Protein AF-A0A2E3S424-F1 (afdb_monomer_lite)

Sequence (170 aa):
MTLTKNVYALMLALVIVFSGCLSGNTDGQEEIVPEEDENSPPLIYGHVAYESYWDEDSGELLEPGLVSTSIVWDYDGEVVAFGIDWTMDGIIDQNFTGNYSELEYRYMPTNGDWFNPQSYDDVQEGRNGCYQFVNVIAIDDDGASTINPQTISFKEGENTGSCTTESREG

Secondary structure (DSSP, 8-state):
--HHHHHHHHHHHHHHHHHHT--S---------------PPPEEEEEEEEEEEEETTTTEEEEEEEEEEEEEE-SSS-EEEEEEESS-SSS-SEE--S-TTS-EEEEE---SS---PEEEEETTTTEEEEEEEEEEEEEETTS-EEEEEEEEEEPBPTTT-SB-------

Foldseek 3Di:
DCPVVVVVVVVVVVVVVVVVVVPDDDDDPPPPPPPPQPFDAKDKDFDKEFAWDQDPVVRDTDFTFIKTQMAIGGDRFDWPFWAKAQVPPQDHPDTFDDHRNDRDTTGDHDPDPRDPWDWDQPVVVRDTWTKGKMWTKIAGPVGHIDTDIDMYIGGDPPPDSHDDSHHDPD

pLDDT: mean 75.97, std 17.74, range [34.56, 97.31]

Structure (mmCIF, N/CA/C/O backbone):
data_AF-A0A2E3S424-F1
#
_entry.id   AF-A0A2E3S424-F1
#
loop_
_atom_site.group_PDB
_atom_site.id
_atom_site.type_symbol
_atom_site.label_atom_id
_atom_site.label_alt_id
_atom_site.label_comp_id
_atom_site.label_asym_id
_atom_site.label_entity_id
_atom_site.label_seq_id
_atom_site.pdbx_PDB_ins_code
_atom_site.Cartn_x
_atom_site.Cartn_y
_atom_site.Cartn_z
_atom_site.occupancy
_atom_site.B_iso_or_equiv
_atom_site.auth_seq_id
_atom_site.auth_comp_id
_atom_site.auth_asym_id
_atom_site.auth_atom_id
_atom_site.pdbx_PDB_model_num
ATOM 1 N N . MET A 1 1 ? 72.669 2.986 -53.382 1.00 49.72 1 MET A N 1
ATOM 2 C CA . MET A 1 1 ? 71.189 2.878 -53.344 1.00 49.72 1 MET A CA 1
ATOM 3 C C . MET A 1 1 ? 70.726 2.417 -51.960 1.00 49.72 1 MET A C 1
ATOM 5 O O . MET A 1 1 ? 70.258 1.297 -51.794 1.00 49.72 1 MET A O 1
ATOM 9 N N . THR A 1 2 ? 70.895 3.268 -50.950 1.00 49.81 2 THR A N 1
ATOM 10 C CA . THR A 1 2 ? 70.662 2.913 -49.533 1.00 49.81 2 THR A CA 1
ATOM 11 C C . THR A 1 2 ? 70.050 4.055 -48.719 1.00 49.81 2 THR A C 1
ATOM 13 O O . THR A 1 2 ? 69.682 3.837 -47.573 1.00 49.81 2 THR A O 1
ATOM 16 N N . LEU A 1 3 ? 69.871 5.248 -49.303 1.00 49.91 3 LEU A N 1
ATOM 17 C CA . LEU A 1 3 ? 69.265 6.390 -48.607 1.00 49.91 3 LEU A CA 1
ATOM 18 C C . LEU A 1 3 ? 67.729 6.339 -48.618 1.00 49.91 3 LEU A C 1
ATOM 20 O O . LEU A 1 3 ? 67.092 6.729 -47.651 1.00 49.91 3 LEU A O 1
ATOM 24 N N . THR A 1 4 ? 67.123 5.786 -49.673 1.00 52.47 4 THR A N 1
ATOM 25 C CA . THR A 1 4 ? 65.663 5.638 -49.785 1.00 52.47 4 THR A CA 1
ATOM 26 C C . THR A 1 4 ? 65.114 4.566 -48.848 1.00 52.47 4 THR A C 1
ATOM 28 O O . THR A 1 4 ? 64.022 4.727 -48.322 1.00 52.47 4 THR A O 1
ATOM 31 N N . LYS A 1 5 ? 65.879 3.505 -48.563 1.00 49.16 5 LYS A N 1
ATOM 32 C CA . LYS A 1 5 ? 65.445 2.424 -47.659 1.00 49.16 5 LYS A CA 1
ATOM 33 C C . LYS A 1 5 ? 65.335 2.881 -46.198 1.00 49.16 5 LYS A C 1
ATOM 35 O O . LYS A 1 5 ? 64.470 2.394 -45.478 1.00 49.16 5 LYS A O 1
ATOM 40 N N . ASN A 1 6 ? 66.139 3.865 -45.794 1.00 54.66 6 ASN A N 1
ATOM 41 C CA . ASN A 1 6 ? 66.128 4.388 -44.427 1.00 54.66 6 ASN A CA 1
ATOM 42 C C . ASN A 1 6 ? 65.010 5.410 -44.188 1.00 54.66 6 ASN A C 1
ATOM 44 O O . ASN A 1 6 ? 64.566 5.549 -43.056 1.00 54.66 6 ASN A O 1
ATOM 48 N N . VAL A 1 7 ? 64.507 6.077 -45.234 1.00 57.84 7 VAL A N 1
ATOM 49 C CA . VAL A 1 7 ? 63.336 6.966 -45.118 1.00 57.84 7 VAL A CA 1
ATOM 50 C C . VAL A 1 7 ? 62.055 6.152 -44.944 1.00 57.84 7 VAL A C 1
ATOM 52 O O . VAL A 1 7 ? 61.233 6.492 -44.102 1.00 57.84 7 VAL A O 1
ATOM 55 N N . TYR A 1 8 ? 61.914 5.033 -45.664 1.00 57.12 8 TYR A N 1
ATOM 56 C CA . TYR A 1 8 ? 60.774 4.128 -45.477 1.00 57.12 8 TYR A CA 1
ATOM 57 C C . TYR A 1 8 ? 60.778 3.460 -44.099 1.00 57.12 8 TYR A C 1
ATOM 59 O O . TYR A 1 8 ? 59.726 3.362 -43.480 1.00 57.12 8 TYR A O 1
ATOM 67 N N . ALA A 1 9 ? 61.944 3.063 -43.582 1.00 60.38 9 ALA A N 1
ATOM 68 C CA . ALA A 1 9 ? 62.043 2.508 -42.232 1.00 60.38 9 ALA A CA 1
ATOM 69 C C . ALA A 1 9 ? 61.713 3.549 -41.144 1.00 60.38 9 ALA A C 1
ATOM 71 O O . ALA A 1 9 ? 61.050 3.217 -40.165 1.00 60.38 9 ALA A O 1
ATOM 72 N N . LEU A 1 10 ? 62.122 4.811 -41.333 1.00 58.03 10 LEU A N 1
ATOM 73 C CA . LEU A 1 10 ? 61.823 5.896 -40.395 1.00 58.03 10 LEU A CA 1
ATOM 74 C C . LEU A 1 10 ? 60.336 6.293 -40.426 1.00 58.03 10 LEU A C 1
ATOM 76 O O . LEU A 1 10 ? 59.741 6.494 -39.374 1.00 58.03 10 LEU A O 1
ATOM 80 N N . MET A 1 11 ? 59.725 6.344 -41.615 1.00 62.50 11 MET A N 1
ATOM 81 C CA . MET A 1 11 ? 58.283 6.578 -41.789 1.00 62.50 11 MET A CA 1
ATOM 82 C C . MET A 1 11 ? 57.450 5.433 -41.191 1.00 62.50 11 MET A C 1
ATOM 84 O O . MET A 1 11 ? 56.469 5.690 -40.504 1.00 62.50 11 MET A O 1
ATOM 88 N N . LEU A 1 12 ? 57.865 4.175 -41.387 1.00 60.47 12 LEU A N 1
ATOM 89 C CA . LEU A 1 12 ? 57.187 2.999 -40.830 1.00 60.47 12 LEU A CA 1
ATOM 90 C C . LEU A 1 12 ? 57.271 2.964 -39.295 1.00 60.47 12 LEU A C 1
ATOM 92 O O . LEU A 1 12 ? 56.277 2.687 -38.632 1.00 60.47 12 LEU A O 1
ATOM 96 N N . ALA A 1 13 ? 58.430 3.295 -38.719 1.00 60.03 13 ALA A N 1
ATOM 97 C CA . ALA A 1 13 ? 58.594 3.379 -37.269 1.00 60.03 13 ALA A CA 1
ATOM 98 C C . ALA A 1 13 ? 57.750 4.509 -36.653 1.00 60.03 13 ALA A C 1
ATOM 100 O O . ALA A 1 13 ? 57.188 4.329 -35.576 1.00 60.03 13 ALA A O 1
ATOM 101 N N . LEU A 1 14 ? 57.604 5.644 -37.347 1.00 58.56 14 LEU A N 1
ATOM 102 C CA . LEU A 1 14 ? 56.744 6.741 -36.898 1.00 58.56 14 LEU A CA 1
ATOM 103 C C . LEU A 1 14 ? 55.262 6.337 -36.919 1.00 58.56 14 LEU A C 1
ATOM 105 O O . LEU A 1 14 ? 54.544 6.609 -35.963 1.00 58.56 14 LEU A O 1
ATOM 109 N N . VAL A 1 15 ? 54.824 5.623 -37.963 1.00 60.47 15 VAL A N 1
ATOM 110 C CA . VAL A 1 15 ? 53.457 5.087 -38.058 1.00 60.47 15 VAL A CA 1
ATOM 111 C C . VAL A 1 15 ? 53.174 4.089 -36.934 1.00 60.47 15 VAL A C 1
ATOM 113 O O . VAL A 1 15 ? 52.110 4.170 -36.332 1.00 60.47 15 VAL A O 1
ATOM 116 N N . ILE A 1 16 ? 54.125 3.214 -36.586 1.00 61.88 16 ILE A N 1
ATOM 117 C CA . ILE A 1 16 ? 53.970 2.217 -35.509 1.00 61.88 16 ILE A CA 1
ATOM 118 C C . ILE A 1 16 ? 53.953 2.867 -34.116 1.00 61.88 16 ILE A C 1
ATOM 120 O O . ILE A 1 16 ? 53.183 2.451 -33.258 1.00 61.88 16 ILE A O 1
ATOM 124 N N . VAL A 1 17 ? 54.748 3.914 -33.871 1.00 59.34 17 VAL A N 1
ATOM 125 C CA . VAL A 1 17 ? 54.728 4.634 -32.581 1.00 59.34 17 VAL A CA 1
ATOM 126 C C . VAL A 1 17 ? 53.442 5.450 -32.413 1.00 59.34 17 VAL A C 1
ATOM 128 O O . VAL A 1 17 ? 52.883 5.479 -31.318 1.00 59.34 17 VAL A O 1
ATOM 131 N N . PHE A 1 18 ? 52.913 6.041 -33.491 1.00 54.75 18 PHE A N 1
ATOM 132 C CA . PHE A 1 18 ? 51.597 6.687 -33.448 1.00 54.75 18 PHE A CA 1
ATOM 133 C C . PHE A 1 18 ? 50.437 5.688 -33.331 1.00 54.75 18 PHE A C 1
ATOM 135 O O . PHE A 1 18 ? 49.432 6.027 -32.718 1.00 54.75 18 PHE A O 1
ATOM 142 N N . SER A 1 19 ? 50.574 4.454 -33.828 1.00 56.12 19 SER A N 1
ATOM 143 C CA . SER A 1 19 ? 49.550 3.408 -33.649 1.00 56.12 19 SER A CA 1
ATOM 144 C C . SER A 1 19 ? 49.689 2.616 -32.340 1.00 56.12 19 SER A C 1
ATOM 146 O O . SER A 1 19 ? 48.702 2.088 -31.845 1.00 56.12 19 SER A O 1
ATOM 148 N N . GLY A 1 20 ? 50.864 2.601 -31.703 1.00 50.53 20 GLY A N 1
ATOM 149 C CA . GLY A 1 20 ? 51.091 1.941 -30.410 1.00 50.53 20 GLY A CA 1
ATOM 150 C C . GLY A 1 20 ? 50.604 2.727 -29.185 1.00 50.53 20 GLY A C 1
ATOM 151 O O . GLY A 1 20 ? 50.362 2.129 -28.141 1.00 50.53 20 GLY A O 1
ATOM 152 N N . CYS A 1 21 ? 50.407 4.045 -29.310 1.00 51.47 21 CYS A N 1
ATOM 153 C CA . CYS A 1 21 ? 49.673 4.868 -28.330 1.00 51.47 21 CYS A CA 1
ATOM 154 C C . CYS A 1 21 ? 48.185 5.055 -28.695 1.00 51.47 21 CYS A C 1
ATOM 156 O O . CYS A 1 21 ? 47.472 5.782 -28.012 1.00 51.47 21 CYS A O 1
ATOM 158 N N . LEU A 1 22 ? 47.722 4.382 -29.753 1.00 48.66 22 LEU A N 1
ATOM 159 C CA . LEU A 1 22 ? 46.312 4.186 -30.108 1.00 48.66 22 LEU A CA 1
ATOM 160 C C . LEU A 1 22 ? 45.934 2.705 -29.945 1.00 48.66 22 LEU A C 1
ATOM 162 O O . LEU A 1 22 ? 45.077 2.179 -30.647 1.00 48.66 22 LEU A O 1
ATOM 166 N N . SER A 1 23 ? 46.580 2.014 -29.001 1.00 48.94 23 SER A N 1
ATOM 167 C CA . SER A 1 23 ? 46.192 0.667 -28.582 1.00 48.94 23 SER A CA 1
ATOM 168 C C . SER A 1 23 ? 44.995 0.739 -27.629 1.00 48.94 23 SER A C 1
ATOM 170 O O . SER A 1 23 ? 45.089 0.401 -26.451 1.00 48.94 23 SER A O 1
ATOM 172 N N . GLY A 1 24 ? 43.880 1.207 -28.180 1.00 48.31 24 GLY A N 1
ATOM 173 C CA . GLY A 1 24 ? 42.520 1.064 -27.689 1.00 48.31 24 GLY A CA 1
ATOM 174 C C . GLY A 1 24 ? 41.608 0.958 -28.913 1.00 48.31 24 GLY A C 1
ATOM 175 O O . GLY A 1 24 ? 41.471 1.926 -29.649 1.00 48.31 24 GLY A O 1
ATOM 176 N N . ASN A 1 25 ? 41.032 -0.231 -29.099 1.00 47.16 25 ASN A N 1
ATOM 177 C CA . ASN A 1 25 ? 39.972 -0.625 -30.038 1.00 47.16 25 ASN A CA 1
ATOM 178 C C . ASN A 1 25 ? 40.304 -0.704 -31.543 1.00 47.16 25 ASN A C 1
ATOM 180 O O . ASN A 1 25 ? 40.137 0.226 -32.323 1.00 47.16 25 ASN A O 1
ATOM 184 N N . THR A 1 26 ? 40.715 -1.914 -31.929 1.00 41.59 26 THR A N 1
ATOM 185 C CA . THR A 1 26 ? 40.647 -2.511 -33.271 1.00 41.59 26 THR A CA 1
ATOM 186 C C . THR A 1 26 ? 39.266 -2.403 -33.920 1.00 41.59 26 THR A C 1
ATOM 188 O O . THR A 1 26 ? 38.265 -2.605 -33.238 1.00 41.59 26 THR A O 1
ATOM 191 N N . ASP A 1 27 ? 39.270 -2.224 -35.248 1.00 50.12 27 ASP A N 1
ATOM 192 C CA . ASP A 1 27 ? 38.174 -2.465 -36.196 1.00 50.12 27 ASP A CA 1
ATOM 193 C C . ASP A 1 27 ? 37.418 -3.773 -35.891 1.00 50.12 27 ASP A C 1
ATOM 195 O O . ASP A 1 27 ? 37.754 -4.859 -36.369 1.00 50.12 27 ASP A O 1
ATOM 199 N N . GLY A 1 28 ? 36.377 -3.657 -35.083 1.00 45.03 28 GLY A N 1
ATOM 200 C CA . GLY A 1 28 ? 35.193 -4.487 -35.143 1.00 45.03 28 GLY A CA 1
ATOM 201 C C . GLY A 1 28 ? 34.098 -3.578 -35.667 1.00 45.03 28 GLY A C 1
ATOM 202 O O . GLY A 1 28 ? 34.075 -2.396 -35.339 1.00 45.03 28 GLY A O 1
ATOM 203 N N . GLN A 1 29 ? 33.235 -4.117 -36.518 1.00 45.38 29 GLN A N 1
ATOM 204 C CA . GLN A 1 29 ? 31.864 -3.650 -36.692 1.00 45.38 29 GLN A CA 1
ATOM 205 C C . GLN A 1 29 ? 31.434 -2.908 -35.417 1.00 45.38 29 GLN A C 1
ATOM 207 O O . GLN A 1 29 ? 31.532 -3.512 -34.348 1.00 45.38 29 GLN A O 1
ATOM 212 N N . GLU A 1 30 ? 31.064 -1.622 -35.492 1.00 48.09 30 GLU A N 1
ATOM 213 C CA . GLU A 1 30 ? 30.289 -1.025 -34.404 1.00 48.09 30 GLU A CA 1
ATOM 214 C C . GLU A 1 30 ? 29.028 -1.885 -34.341 1.00 48.09 30 GLU A C 1
ATOM 216 O O . GLU A 1 30 ? 28.065 -1.707 -35.087 1.00 48.09 30 GLU A O 1
ATOM 221 N N . GLU A 1 31 ? 29.106 -2.940 -33.533 1.00 51.53 31 GLU A N 1
ATOM 222 C CA . GLU A 1 31 ? 27.985 -3.457 -32.806 1.00 51.53 31 GLU A CA 1
ATOM 223 C C . GLU A 1 31 ? 27.440 -2.194 -32.168 1.00 51.53 31 GLU A C 1
ATOM 225 O O . GLU A 1 31 ? 28.074 -1.589 -31.301 1.00 51.53 31 GLU A O 1
ATOM 230 N N . ILE A 1 32 ? 26.351 -1.696 -32.753 1.00 50.94 32 ILE A N 1
ATOM 231 C CA . ILE A 1 32 ? 25.444 -0.815 -32.051 1.00 50.94 32 ILE A CA 1
ATOM 232 C C . ILE A 1 32 ? 25.128 -1.646 -30.820 1.00 50.94 32 ILE A C 1
ATOM 234 O O . ILE A 1 32 ? 24.315 -2.563 -30.902 1.00 50.94 32 ILE A O 1
ATOM 238 N N . VAL A 1 33 ? 25.888 -1.439 -29.742 1.00 58.59 33 VAL A N 1
ATOM 239 C CA . VAL A 1 33 ? 25.468 -1.840 -28.415 1.00 58.59 33 VAL A CA 1
ATOM 240 C C . VAL A 1 33 ? 24.136 -1.117 -28.330 1.00 58.59 33 VAL A C 1
ATOM 242 O O . VAL A 1 33 ? 24.152 0.118 -28.418 1.00 58.59 33 VAL A O 1
ATOM 245 N N . PRO A 1 34 ? 22.996 -1.833 -28.367 1.00 57.28 34 PRO A N 1
ATOM 246 C CA . PRO A 1 34 ? 21.744 -1.152 -28.119 1.00 57.28 34 PRO A CA 1
ATOM 247 C C . PRO A 1 34 ? 21.979 -0.399 -26.814 1.00 57.28 34 PRO A C 1
ATOM 249 O O . PRO A 1 34 ? 22.578 -0.973 -25.901 1.00 57.28 34 PRO A O 1
ATOM 252 N N . GLU A 1 35 ? 21.651 0.896 -26.765 1.00 61.06 35 GLU A N 1
ATOM 253 C CA . GLU A 1 35 ? 21.475 1.519 -25.457 1.00 61.06 35 GLU A CA 1
ATOM 254 C C . GLU A 1 35 ? 20.567 0.539 -24.715 1.00 61.06 35 GLU A C 1
ATOM 256 O O . GLU A 1 35 ? 19.482 0.231 -25.210 1.00 61.06 35 GLU A O 1
ATOM 261 N N . GLU A 1 36 ? 21.094 -0.123 -23.680 1.00 62.47 36 GLU A N 1
ATOM 262 C CA . GLU A 1 36 ? 20.230 -0.908 -22.815 1.00 62.47 36 GLU A CA 1
ATOM 263 C C . GLU A 1 36 ? 19.239 0.127 -22.306 1.00 62.47 36 GLU A C 1
ATOM 265 O O . GLU A 1 36 ? 19.667 1.112 -21.696 1.00 62.47 36 GLU A O 1
ATOM 270 N N . ASP A 1 37 ? 17.970 -0.016 -22.692 1.00 71.06 37 ASP A N 1
ATOM 271 C CA . ASP A 1 37 ? 16.911 0.842 -22.183 1.00 71.06 37 ASP A CA 1
ATOM 272 C C . ASP A 1 37 ? 17.041 0.779 -20.650 1.00 71.06 37 ASP A C 1
ATOM 274 O O . ASP A 1 37 ? 17.026 -0.300 -20.051 1.00 71.06 37 ASP A O 1
ATOM 278 N N . GLU A 1 38 ? 17.383 1.915 -20.035 1.00 85.12 38 GLU A N 1
ATOM 279 C CA . GLU A 1 38 ? 17.734 1.969 -18.616 1.00 85.12 38 GLU A CA 1
ATOM 280 C C . GLU A 1 38 ? 16.462 1.746 -17.801 1.00 85.12 38 GLU A C 1
ATOM 282 O O . GLU A 1 38 ? 15.721 2.704 -17.594 1.00 85.12 38 GLU A O 1
ATOM 287 N N . ASN A 1 39 ? 16.243 0.504 -17.344 1.00 90.31 39 ASN A N 1
ATOM 288 C CA . ASN A 1 39 ? 15.058 0.153 -16.562 1.00 90.31 39 ASN A CA 1
ATOM 289 C C . ASN A 1 39 ? 14.943 1.041 -15.310 1.00 90.31 39 ASN A C 1
ATO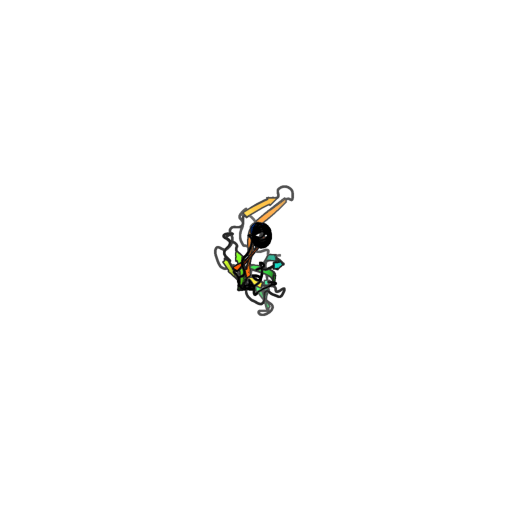M 291 O O . ASN A 1 39 ? 15.783 0.982 -14.397 1.00 90.31 39 ASN A O 1
ATOM 295 N N . SER A 1 40 ? 13.900 1.860 -15.276 1.00 93.44 40 SER A N 1
ATOM 296 C CA . SER A 1 40 ? 13.577 2.768 -14.191 1.00 93.44 40 SER A CA 1
ATOM 297 C C . SER A 1 40 ? 12.469 2.174 -13.320 1.00 93.44 40 SER A C 1
ATOM 299 O O . SER A 1 40 ? 11.403 1.840 -13.809 1.00 93.44 40 SER A O 1
ATOM 301 N N . PRO A 1 41 ? 12.649 2.101 -11.988 1.00 95.62 41 PRO A N 1
ATOM 302 C CA . PRO A 1 41 ? 11.635 1.501 -11.132 1.00 95.62 41 PRO A CA 1
ATOM 303 C C . PRO A 1 41 ? 10.340 2.339 -11.115 1.00 95.62 41 PRO A C 1
ATOM 305 O O . PRO A 1 41 ? 10.409 3.577 -11.172 1.00 95.62 41 PRO A O 1
ATOM 308 N N . PRO A 1 42 ? 9.162 1.725 -10.884 1.00 96.50 42 PRO A N 1
ATOM 309 C CA . PRO A 1 42 ? 7.891 2.434 -10.947 1.00 96.50 42 PRO A CA 1
ATOM 310 C C . PRO A 1 42 ? 7.779 3.504 -9.864 1.00 96.50 42 PRO A C 1
ATOM 312 O O . PRO A 1 42 ? 8.219 3.325 -8.731 1.00 96.50 42 PRO A O 1
ATOM 315 N N . LEU A 1 43 ? 7.102 4.609 -10.139 1.00 95.75 43 LEU A N 1
ATOM 316 C CA . LEU A 1 43 ? 6.813 5.645 -9.154 1.00 95.75 43 LEU A CA 1
ATOM 317 C C . LEU A 1 43 ? 5.473 5.378 -8.470 1.00 95.75 43 LEU A C 1
ATOM 319 O O . LEU A 1 43 ? 4.442 5.280 -9.127 1.00 95.75 43 LEU A O 1
ATOM 323 N N . ILE A 1 44 ? 5.475 5.333 -7.135 1.00 95.69 44 ILE A N 1
ATOM 324 C CA . ILE A 1 44 ? 4.262 5.201 -6.316 1.00 95.69 44 ILE A CA 1
ATOM 325 C C . ILE A 1 44 ? 3.924 6.558 -5.698 1.00 95.69 44 ILE A C 1
ATOM 327 O O . ILE A 1 44 ? 4.748 7.158 -5.006 1.00 95.69 44 ILE A O 1
ATOM 331 N N . TYR A 1 45 ? 2.686 7.014 -5.870 1.00 94.00 45 TYR A N 1
ATOM 332 C CA . TYR A 1 45 ? 2.149 8.184 -5.179 1.00 94.00 45 TYR A CA 1
ATOM 333 C C . TYR A 1 45 ? 0.840 7.848 -4.466 1.00 94.00 45 TYR A C 1
ATOM 335 O O . TYR A 1 45 ? 0.000 7.128 -4.994 1.00 94.00 45 TYR A O 1
ATOM 343 N N . GLY A 1 46 ? 0.646 8.398 -3.267 1.00 91.50 46 GLY A N 1
ATOM 344 C CA . GLY A 1 46 ? -0.563 8.207 -2.466 1.00 91.50 46 GLY A CA 1
ATOM 345 C C . GLY A 1 46 ? -0.314 7.434 -1.175 1.00 91.50 46 GLY A C 1
ATOM 346 O O . GLY A 1 46 ? 0.821 7.335 -0.709 1.00 91.50 46 GLY A O 1
ATOM 347 N N . HIS A 1 47 ? -1.388 6.924 -0.574 1.00 91.06 47 HIS A N 1
ATOM 348 C CA . HIS A 1 47 ? -1.338 6.320 0.757 1.00 91.06 47 HIS A CA 1
ATOM 349 C C . HIS A 1 47 ? -2.343 5.182 0.942 1.00 91.06 47 HIS A C 1
ATOM 351 O O . HIS A 1 47 ? -3.295 5.053 0.171 1.00 91.06 47 HIS A O 1
ATOM 357 N N . VAL A 1 48 ? -2.107 4.379 1.976 1.00 90.31 48 VAL A N 1
ATOM 358 C CA . VAL A 1 48 ? -2.992 3.330 2.473 1.00 90.31 48 VAL A CA 1
ATOM 359 C C . VAL A 1 48 ? -3.390 3.657 3.909 1.00 90.31 48 VAL A C 1
ATOM 361 O O . VAL A 1 48 ? -2.551 4.033 4.728 1.00 90.31 48 VAL A O 1
ATOM 364 N N . ALA A 1 49 ? -4.672 3.497 4.213 1.00 88.31 49 ALA A N 1
ATOM 365 C CA . ALA A 1 49 ? -5.248 3.672 5.539 1.00 88.31 49 ALA A CA 1
ATOM 366 C C . ALA A 1 49 ? -6.075 2.442 5.935 1.00 88.31 49 ALA A C 1
ATOM 368 O O . ALA A 1 49 ? -6.411 1.611 5.094 1.00 88.31 49 ALA A O 1
ATOM 369 N N . TYR A 1 50 ? -6.396 2.324 7.224 1.00 84.81 50 TYR A N 1
ATOM 370 C CA . TYR A 1 50 ? -7.341 1.332 7.733 1.00 84.81 50 TYR A CA 1
ATOM 371 C C . TYR A 1 50 ? -8.600 2.048 8.215 1.00 84.81 50 TYR A C 1
ATOM 373 O O . TYR A 1 50 ? -8.581 2.729 9.243 1.00 84.81 50 TYR A O 1
ATOM 381 N N . GLU A 1 51 ? -9.678 1.940 7.445 1.00 84.19 51 GLU A N 1
ATOM 382 C CA . GLU A 1 51 ? -10.904 2.707 7.667 1.00 84.19 51 GLU A CA 1
ATOM 383 C C . GLU A 1 51 ? -12.143 2.011 7.092 1.00 84.19 51 GLU A C 1
ATOM 385 O O . GLU A 1 51 ? -12.042 1.050 6.326 1.00 84.19 51 GLU A O 1
ATOM 390 N N . SER A 1 52 ? -13.326 2.480 7.501 1.00 84.44 52 SER A N 1
ATOM 391 C CA . SER A 1 52 ? -14.596 2.074 6.892 1.00 84.44 52 SER A CA 1
ATOM 392 C C . SER A 1 52 ? -14.673 2.593 5.462 1.00 84.44 52 SER A C 1
ATOM 394 O O . SER A 1 52 ? -14.292 3.730 5.189 1.00 84.44 52 SER A O 1
ATOM 396 N N . TYR A 1 53 ? -15.227 1.785 4.565 1.00 85.19 53 TYR A N 1
ATOM 397 C CA . TYR A 1 53 ? -15.345 2.122 3.151 1.00 85.19 53 TYR A CA 1
ATOM 398 C C . TYR A 1 53 ? -16.809 2.119 2.727 1.00 85.19 53 TYR A C 1
ATOM 400 O O . TYR A 1 53 ? -17.540 1.175 3.015 1.00 85.19 53 TYR A O 1
ATOM 408 N N . TRP A 1 54 ? -17.246 3.185 2.059 1.00 88.50 54 TRP A N 1
ATOM 409 C CA . TRP A 1 54 ? -18.574 3.238 1.459 1.00 88.50 54 TRP A CA 1
ATOM 410 C C . TRP A 1 54 ? -18.515 2.625 0.063 1.00 88.50 54 TRP A C 1
ATOM 412 O O . TRP A 1 54 ? -17.908 3.207 -0.835 1.00 88.50 54 TRP A O 1
ATOM 422 N N . ASP A 1 55 ? -19.137 1.463 -0.109 1.00 87.00 55 ASP A N 1
ATOM 423 C CA . ASP A 1 55 ? -19.215 0.800 -1.405 1.00 87.00 55 ASP A CA 1
ATOM 424 C C . ASP A 1 55 ? -20.381 1.382 -2.214 1.00 87.00 55 ASP A C 1
ATOM 426 O O . ASP A 1 55 ? -21.554 1.215 -1.871 1.00 87.00 55 ASP A O 1
ATOM 430 N N . GLU A 1 56 ? -20.055 2.101 -3.290 1.00 86.38 56 GLU A N 1
ATOM 431 C CA . GLU A 1 56 ? -21.049 2.740 -4.154 1.00 86.38 56 GLU A CA 1
ATOM 432 C C . GLU A 1 56 ? -21.896 1.727 -4.939 1.00 86.38 56 GLU A C 1
ATOM 434 O O . GLU A 1 56 ? -23.053 2.027 -5.246 1.00 86.38 56 GLU A O 1
ATOM 439 N N . ASP A 1 57 ? -21.362 0.534 -5.225 1.00 86.88 57 ASP A N 1
ATOM 440 C CA . ASP A 1 57 ? -22.057 -0.488 -6.012 1.00 86.88 57 ASP A CA 1
ATOM 441 C C . ASP A 1 57 ? -23.133 -1.202 -5.184 1.00 86.88 57 ASP A C 1
ATOM 443 O O . ASP A 1 57 ? -24.246 -1.441 -5.669 1.00 86.88 57 ASP A O 1
ATOM 447 N N . SER A 1 58 ? -22.825 -1.537 -3.926 1.00 88.62 58 SER A N 1
ATOM 448 C CA . SER A 1 58 ? -23.786 -2.158 -3.002 1.00 88.62 58 SER A CA 1
ATOM 449 C C . SER A 1 58 ? -24.635 -1.144 -2.228 1.00 88.62 58 SER A C 1
ATOM 451 O O . SER A 1 58 ? -25.756 -1.465 -1.826 1.00 88.62 58 SER A O 1
ATOM 453 N N . GLY A 1 59 ? -24.149 0.089 -2.052 1.00 91.00 59 GLY A N 1
ATOM 454 C CA . GLY A 1 59 ? -24.789 1.112 -1.226 1.00 91.00 59 GLY A CA 1
ATOM 455 C C . GLY A 1 59 ? -24.684 0.834 0.276 1.00 91.00 59 GLY A C 1
ATOM 456 O O . GLY A 1 59 ? -25.540 1.288 1.041 1.00 91.00 59 GLY A O 1
ATOM 457 N N . GLU A 1 60 ? -23.675 0.069 0.695 1.00 92.12 60 GLU A N 1
ATOM 458 C CA . GLU A 1 60 ? -23.441 -0.321 2.084 1.00 92.12 60 GLU A CA 1
ATOM 459 C C . GLU A 1 60 ? -22.111 0.244 2.607 1.00 92.12 60 GLU A C 1
ATOM 461 O O . GLU A 1 60 ? -21.139 0.425 1.871 1.00 92.12 60 GLU A O 1
ATOM 466 N N . LEU A 1 61 ? -22.066 0.522 3.915 1.00 87.75 61 LEU A N 1
ATOM 467 C CA . LEU A 1 61 ? -20.808 0.803 4.600 1.00 87.75 61 LEU A CA 1
ATOM 468 C C . LEU A 1 61 ? -20.154 -0.534 4.946 1.00 87.75 61 LEU A C 1
ATOM 470 O O . LEU A 1 61 ? -20.697 -1.297 5.746 1.00 87.75 61 LEU A O 1
ATOM 474 N N . LEU A 1 62 ? -19.000 -0.806 4.349 1.00 85.75 62 LEU A N 1
ATOM 475 C CA . LEU A 1 62 ? -18.226 -2.004 4.627 1.00 85.75 62 LEU A CA 1
ATOM 476 C C . LEU A 1 62 ? -17.466 -1.873 5.947 1.00 85.75 62 LEU A C 1
ATOM 478 O O . LEU A 1 62 ? -17.028 -0.784 6.344 1.00 85.75 62 LEU A O 1
ATOM 482 N N . GLU A 1 63 ? -17.283 -3.023 6.597 1.00 82.00 63 GLU A N 1
ATOM 483 C CA . GLU A 1 63 ? -16.439 -3.142 7.780 1.00 82.00 63 GLU A CA 1
ATOM 484 C C . GLU A 1 63 ? -15.012 -2.669 7.485 1.00 82.00 63 GLU A C 1
ATOM 486 O O . GLU A 1 63 ? -14.537 -2.799 6.347 1.00 82.00 63 GLU A O 1
ATOM 491 N N . PRO A 1 64 ? -14.298 -2.129 8.482 1.00 79.62 64 PRO A N 1
ATOM 492 C CA . PRO A 1 64 ? -13.017 -1.503 8.195 1.00 79.62 64 PRO A CA 1
ATOM 493 C C . PRO A 1 64 ? -11.975 -2.467 7.675 1.00 79.62 64 PRO A C 1
ATOM 495 O O . PRO A 1 64 ? -11.798 -3.578 8.168 1.00 79.62 64 PRO A O 1
ATOM 498 N N . GLY A 1 65 ? -11.316 -2.002 6.627 1.00 83.06 65 GLY A N 1
ATOM 499 C CA . GLY A 1 65 ? -10.319 -2.735 5.879 1.00 83.06 65 GLY A CA 1
ATOM 500 C C . GLY A 1 65 ? -9.254 -1.775 5.382 1.00 83.06 65 GLY A C 1
ATOM 501 O O . GLY A 1 65 ? -9.261 -0.584 5.706 1.00 83.06 65 GLY A O 1
ATOM 502 N N . LEU A 1 66 ? -8.320 -2.296 4.596 1.00 85.81 66 LEU A N 1
ATOM 503 C CA . LEU A 1 66 ? -7.316 -1.447 3.974 1.00 85.81 66 LEU A CA 1
ATOM 504 C C . LEU A 1 66 ? -7.945 -0.687 2.815 1.00 85.81 66 LEU A C 1
ATOM 506 O O . LEU A 1 66 ? -8.509 -1.283 1.902 1.00 85.81 66 LEU A O 1
ATOM 510 N N . VAL A 1 67 ? -7.805 0.630 2.841 1.00 88.88 67 VAL A N 1
ATOM 511 C CA . VAL A 1 67 ? -8.213 1.516 1.759 1.00 88.88 67 VAL A CA 1
ATOM 512 C C . VAL A 1 67 ? -6.957 2.146 1.186 1.00 88.88 67 VAL A C 1
ATOM 514 O O . VAL A 1 67 ? -6.237 2.866 1.874 1.00 88.88 67 VAL A O 1
ATOM 517 N N . SER A 1 68 ? -6.669 1.850 -0.077 1.00 90.38 68 SER A N 1
ATOM 518 C CA . SER A 1 68 ? -5.598 2.500 -0.828 1.00 90.38 68 SER A CA 1
ATOM 519 C C . SER A 1 68 ? -6.174 3.621 -1.682 1.00 90.38 68 SER A C 1
ATOM 521 O O . SER A 1 68 ? -7.096 3.401 -2.463 1.00 90.38 68 SER A O 1
ATOM 523 N N . THR A 1 69 ? -5.576 4.806 -1.583 1.00 90.12 69 THR A N 1
ATOM 524 C CA . THR A 1 69 ? -5.688 5.869 -2.587 1.00 90.12 69 THR A CA 1
ATOM 525 C C . THR A 1 69 ? -4.302 6.096 -3.162 1.00 90.12 69 THR A C 1
ATOM 527 O O . THR A 1 69 ? -3.567 6.999 -2.745 1.00 90.12 69 THR A O 1
ATOM 530 N N . SER A 1 70 ? -3.892 5.200 -4.049 1.00 91.50 70 SER A N 1
ATOM 531 C CA . SER A 1 70 ? -2.564 5.231 -4.652 1.00 91.50 70 SER A CA 1
ATOM 532 C C . SER A 1 70 ? -2.645 5.189 -6.170 1.00 91.50 70 SER A C 1
ATOM 534 O O . SER A 1 70 ? -3.575 4.629 -6.740 1.00 91.50 70 SER A O 1
ATOM 536 N N . ILE A 1 71 ? -1.658 5.788 -6.814 1.00 93.12 71 ILE A N 1
ATOM 537 C CA . ILE A 1 71 ? -1.392 5.702 -8.243 1.00 93.12 71 ILE A CA 1
ATOM 538 C C . ILE A 1 71 ? 0.036 5.192 -8.401 1.00 93.12 71 ILE A C 1
ATOM 540 O O . ILE A 1 71 ? 0.923 5.555 -7.620 1.00 93.12 71 ILE A O 1
ATOM 544 N N . VAL A 1 72 ? 0.243 4.343 -9.394 1.00 94.75 72 VAL A N 1
ATOM 545 C CA . VAL A 1 72 ? 1.561 3.855 -9.781 1.00 94.75 72 VAL A CA 1
ATOM 546 C C . VAL A 1 72 ? 1.771 4.129 -11.258 1.00 94.75 72 VAL A C 1
ATOM 548 O O . VAL A 1 72 ? 0.851 3.996 -12.069 1.00 94.75 72 VAL A O 1
ATOM 551 N N . TRP A 1 73 ? 2.978 4.554 -11.597 1.00 94.56 73 TRP A N 1
ATOM 552 C CA . TRP A 1 73 ? 3.352 4.825 -12.970 1.00 94.56 73 TRP A CA 1
ATOM 553 C C . TRP A 1 73 ? 4.762 4.327 -13.237 1.00 94.56 73 TRP A C 1
ATOM 555 O O . TRP A 1 73 ? 5.680 4.656 -12.493 1.00 94.56 73 TRP A O 1
ATOM 565 N N . ASP A 1 74 ? 4.903 3.559 -14.304 1.00 93.94 74 ASP A N 1
ATOM 566 C CA . ASP A 1 74 ? 6.178 3.161 -14.871 1.00 93.94 74 ASP A CA 1
ATOM 567 C C . ASP A 1 74 ? 6.457 3.978 -16.149 1.00 93.94 74 ASP A C 1
ATOM 569 O O . ASP A 1 74 ? 5.545 4.223 -16.946 1.00 93.94 74 ASP A O 1
ATOM 573 N N . TYR A 1 75 ? 7.670 4.516 -16.277 1.00 91.94 75 TYR A N 1
ATOM 574 C CA . TYR A 1 75 ? 8.004 5.499 -17.316 1.00 91.94 75 TYR A CA 1
ATOM 575 C C . TYR A 1 75 ? 8.415 4.841 -18.635 1.00 91.94 75 TYR A C 1
ATOM 577 O O . TYR A 1 75 ? 8.165 5.397 -19.708 1.00 91.94 75 TYR A O 1
ATOM 585 N N . ASP A 1 76 ? 9.041 3.681 -18.535 1.00 92.25 76 ASP A N 1
ATOM 586 C CA . ASP A 1 76 ? 9.702 2.942 -19.601 1.00 92.25 76 ASP A CA 1
ATOM 587 C C . ASP A 1 76 ? 9.086 1.562 -19.849 1.00 92.25 76 ASP A C 1
ATOM 589 O O . ASP A 1 76 ? 9.376 0.969 -20.887 1.00 92.25 76 ASP A O 1
ATOM 593 N N . GLY A 1 77 ? 8.149 1.122 -19.006 1.00 91.81 77 GLY A N 1
ATOM 594 C CA . GLY A 1 77 ? 7.468 -0.160 -19.165 1.00 91.81 77 GLY A CA 1
ATOM 595 C C . G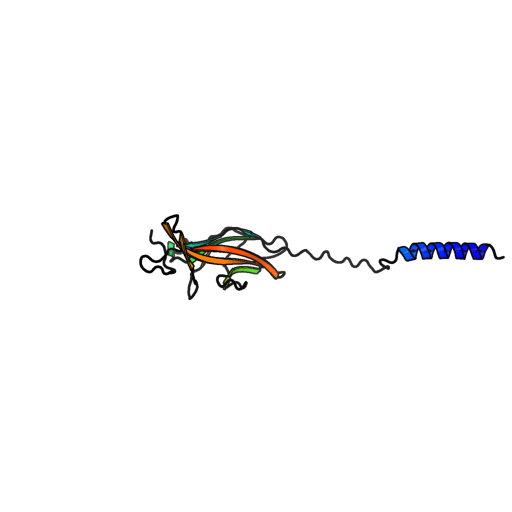LY A 1 77 ? 6.030 -0.204 -18.644 1.00 91.81 77 GLY A C 1
ATOM 596 O O . GLY A 1 77 ? 5.263 0.771 -18.701 1.00 91.81 77 GLY A O 1
ATOM 597 N N . GLU A 1 78 ? 5.641 -1.395 -18.191 1.00 93.38 78 GLU A N 1
ATOM 598 C CA . GLU A 1 78 ? 4.345 -1.686 -17.589 1.00 93.38 78 GLU A CA 1
ATOM 599 C C . GLU A 1 78 ? 4.495 -2.195 -16.149 1.00 93.38 78 GLU A C 1
ATOM 601 O O . GLU A 1 78 ? 5.257 -3.106 -15.842 1.00 93.38 78 GLU A O 1
ATOM 606 N N . VAL A 1 79 ? 3.640 -1.705 -15.249 1.00 94.81 79 VAL A N 1
ATOM 607 C CA . VAL A 1 79 ? 3.561 -2.239 -13.882 1.00 94.81 79 VAL A CA 1
ATOM 608 C C . VAL A 1 79 ? 2.860 -3.599 -13.892 1.00 94.81 79 VAL A C 1
ATOM 610 O O . VAL A 1 79 ? 1.653 -3.682 -14.133 1.00 94.81 79 VAL A O 1
ATOM 6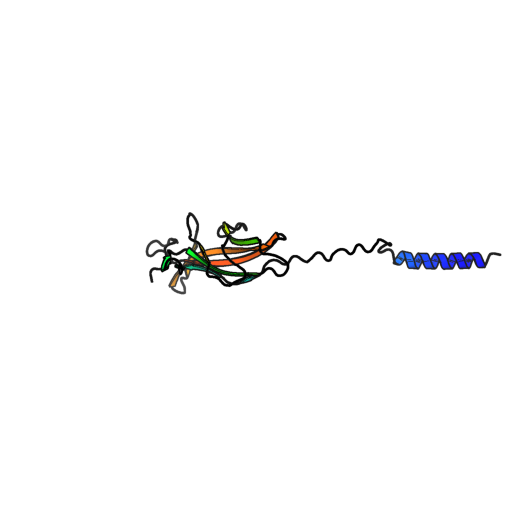13 N N . VAL A 1 80 ? 3.590 -4.663 -13.555 1.00 94.81 80 VAL A N 1
ATOM 614 C CA . VAL A 1 80 ? 3.073 -6.045 -13.536 1.00 94.81 80 VAL A CA 1
ATOM 615 C C . VAL A 1 80 ? 2.552 -6.483 -12.171 1.00 94.81 80 VAL A C 1
ATOM 617 O O . VAL A 1 80 ? 1.734 -7.403 -12.090 1.00 94.81 80 VAL A O 1
ATOM 620 N N . ALA A 1 81 ? 2.992 -5.834 -11.091 1.00 95.12 81 ALA A N 1
ATOM 621 C CA . ALA A 1 81 ? 2.470 -6.077 -9.752 1.00 95.12 81 ALA A CA 1
ATOM 622 C C . ALA A 1 81 ? 2.402 -4.786 -8.939 1.00 95.12 81 ALA A C 1
ATOM 624 O O . ALA A 1 81 ? 3.319 -3.967 -8.960 1.00 95.12 81 ALA A O 1
ATOM 625 N N . PHE A 1 82 ? 1.315 -4.623 -8.188 1.00 94.88 82 PHE A N 1
ATOM 626 C CA . PHE A 1 82 ? 1.135 -3.510 -7.267 1.00 94.88 82 PHE A CA 1
ATOM 627 C C . PHE A 1 82 ? 0.321 -3.969 -6.067 1.00 94.88 82 PHE A C 1
ATOM 629 O O . PHE A 1 82 ? -0.756 -4.548 -6.226 1.00 94.88 82 PHE A O 1
ATOM 636 N N . GLY A 1 83 ? 0.824 -3.726 -4.864 1.00 93.62 83 GLY A N 1
ATOM 637 C CA . GLY A 1 83 ? 0.177 -4.224 -3.664 1.00 93.62 83 GLY A CA 1
ATOM 638 C C . GLY A 1 83 ? 0.840 -3.787 -2.375 1.00 93.62 83 GLY A C 1
ATOM 639 O O . GLY A 1 83 ? 1.638 -2.852 -2.340 1.00 93.62 83 GLY A O 1
ATOM 640 N N . ILE A 1 84 ? 0.475 -4.478 -1.305 1.00 92.25 84 ILE A N 1
ATOM 641 C CA . ILE A 1 84 ? 0.947 -4.226 0.048 1.00 92.25 84 ILE A CA 1
ATOM 642 C C . ILE A 1 84 ? 1.697 -5.442 0.593 1.00 92.25 84 ILE A C 1
ATOM 644 O O . ILE A 1 84 ? 1.300 -6.583 0.370 1.00 92.25 84 ILE A O 1
ATOM 648 N N . ASP A 1 85 ? 2.773 -5.164 1.312 1.00 92.50 85 ASP A N 1
ATOM 649 C CA . ASP A 1 85 ? 3.566 -6.081 2.125 1.00 92.50 85 ASP A CA 1
ATOM 650 C C . ASP A 1 85 ? 3.449 -5.606 3.582 1.00 92.50 85 ASP A C 1
ATOM 652 O O . ASP A 1 85 ? 3.983 -4.562 3.969 1.00 92.50 85 ASP A O 1
ATOM 656 N N . TRP A 1 86 ? 2.667 -6.322 4.382 1.00 87.94 86 TRP A N 1
ATOM 657 C CA . TRP A 1 86 ? 2.462 -6.035 5.802 1.00 87.94 86 TRP A CA 1
ATOM 658 C C . TRP A 1 86 ? 3.334 -6.910 6.703 1.00 87.94 86 TRP A C 1
ATOM 660 O O . TRP A 1 86 ? 3.445 -6.612 7.897 1.00 87.94 86 TRP A O 1
ATOM 670 N N . THR A 1 87 ? 3.937 -7.977 6.169 1.00 88.31 87 THR A N 1
ATOM 671 C CA . THR A 1 87 ? 4.914 -8.809 6.887 1.00 88.31 87 THR A CA 1
ATOM 672 C C . THR A 1 87 ? 6.320 -8.202 6.884 1.00 88.31 87 THR A C 1
ATOM 674 O O . THR A 1 87 ? 7.150 -8.571 7.720 1.00 88.31 87 THR A O 1
ATOM 677 N N . MET A 1 88 ? 6.544 -7.199 6.031 1.00 89.44 88 MET A N 1
ATOM 678 C CA . MET A 1 88 ? 7.802 -6.491 5.800 1.00 89.44 88 MET A CA 1
ATOM 679 C C . MET A 1 88 ? 8.926 -7.404 5.298 1.00 89.44 88 MET A C 1
ATOM 681 O O . MET A 1 88 ? 10.097 -7.181 5.625 1.00 89.44 88 MET A O 1
ATOM 685 N N . ASP A 1 89 ? 8.592 -8.445 4.536 1.00 92.12 89 ASP A N 1
ATOM 686 C CA . ASP A 1 89 ? 9.572 -9.379 3.974 1.00 92.12 89 ASP A CA 1
ATOM 687 C C . ASP A 1 89 ? 9.988 -9.036 2.530 1.00 92.12 89 ASP A C 1
ATOM 689 O O . ASP A 1 89 ? 10.893 -9.669 1.977 1.00 92.12 89 ASP A O 1
ATOM 693 N N . GLY A 1 90 ? 9.396 -7.983 1.953 1.00 90.94 90 GLY A N 1
AT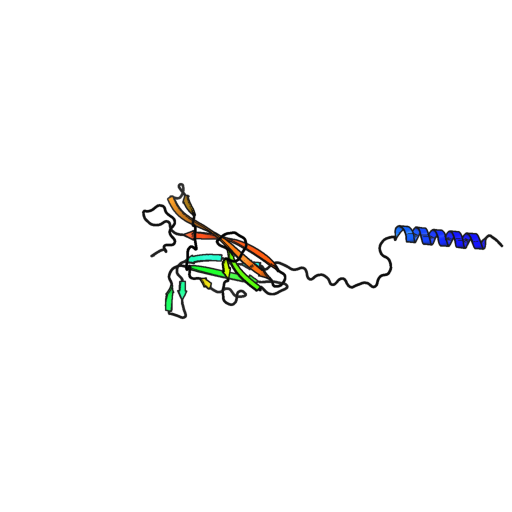OM 694 C CA . GLY A 1 90 ? 9.649 -7.527 0.590 1.00 90.94 90 GLY A CA 1
ATOM 695 C C . GLY A 1 90 ? 8.844 -8.273 -0.476 1.00 90.94 90 GLY A C 1
ATOM 696 O O . GLY A 1 90 ? 9.059 -8.028 -1.664 1.00 90.94 90 GLY A O 1
ATOM 697 N N . ILE A 1 91 ? 7.933 -9.166 -0.085 1.00 92.75 91 ILE A N 1
ATOM 698 C CA . ILE A 1 91 ? 7.013 -9.870 -0.975 1.00 92.75 91 ILE A CA 1
ATOM 699 C C . ILE A 1 91 ? 5.617 -9.277 -0.792 1.00 92.75 91 ILE A C 1
ATOM 701 O O . ILE A 1 91 ? 5.135 -9.110 0.320 1.00 92.75 91 ILE A O 1
ATOM 705 N N . ILE A 1 92 ? 4.942 -8.969 -1.903 1.00 93.38 92 ILE A N 1
ATOM 706 C CA . ILE A 1 92 ? 3.558 -8.486 -1.864 1.00 93.38 92 ILE A CA 1
ATOM 707 C C . ILE A 1 92 ? 2.666 -9.571 -1.244 1.00 93.38 92 ILE A C 1
ATOM 709 O O . ILE A 1 92 ? 2.437 -10.619 -1.853 1.00 93.38 92 ILE A O 1
ATOM 713 N N . ASP A 1 93 ? 2.128 -9.284 -0.062 1.00 90.06 93 ASP A N 1
ATOM 714 C CA . ASP A 1 93 ? 1.177 -10.139 0.643 1.00 90.06 93 ASP A CA 1
ATOM 715 C C . ASP A 1 93 ? -0.213 -10.074 -0.009 1.00 90.06 93 ASP A C 1
ATOM 717 O O . ASP A 1 93 ? -0.907 -11.088 -0.146 1.00 90.06 93 ASP A O 1
ATOM 721 N N . GLN A 1 94 ? -0.616 -8.882 -0.466 1.00 89.56 94 GLN A N 1
ATOM 722 C CA . GLN A 1 94 ? -1.830 -8.701 -1.255 1.00 89.56 94 GLN A CA 1
ATOM 723 C C . GLN A 1 94 ? -1.659 -7.700 -2.388 1.00 89.56 94 GLN A C 1
ATOM 725 O O . GLN A 1 94 ? -1.319 -6.538 -2.180 1.00 89.56 94 GLN A O 1
ATOM 730 N N . ASN A 1 95 ? -2.008 -8.151 -3.592 1.00 91.88 95 ASN A N 1
ATOM 731 C CA . ASN A 1 95 ? -2.142 -7.282 -4.749 1.00 91.88 95 ASN A CA 1
ATOM 732 C C . ASN A 1 95 ? -3.388 -6.408 -4.626 1.00 91.88 95 ASN A C 1
ATOM 734 O O . ASN A 1 95 ? -4.468 -6.885 -4.261 1.00 91.88 95 ASN A O 1
ATOM 738 N N . PHE A 1 96 ? -3.248 -5.147 -5.012 1.00 90.38 96 PHE A N 1
ATOM 739 C CA . PHE A 1 96 ? -4.399 -4.317 -5.321 1.00 90.38 96 PHE A CA 1
ATOM 740 C C . PHE A 1 96 ? -5.073 -4.857 -6.588 1.00 90.38 96 PHE A C 1
ATOM 742 O O . PHE A 1 96 ? -4.518 -5.698 -7.294 1.00 90.38 96 PHE A O 1
ATOM 749 N N . THR A 1 97 ? -6.306 -4.425 -6.837 1.00 86.75 97 THR A N 1
ATOM 750 C CA . THR A 1 97 ? -7.088 -4.786 -8.029 1.00 86.75 97 THR A CA 1
ATOM 751 C C . THR A 1 97 ? -7.608 -3.518 -8.694 1.00 86.75 97 THR A C 1
ATOM 753 O O . THR A 1 97 ? -7.963 -2.579 -7.985 1.00 86.75 97 THR A O 1
ATOM 756 N N . GLY A 1 98 ? -7.702 -3.487 -10.023 1.00 83.56 98 GLY A N 1
ATOM 757 C CA . GLY A 1 98 ? -8.241 -2.340 -10.766 1.00 83.56 98 GLY A CA 1
ATOM 758 C C . GLY A 1 98 ? -7.196 -1.653 -11.640 1.00 83.56 98 GLY A C 1
ATOM 759 O O . GLY A 1 98 ? -6.183 -2.258 -11.990 1.00 83.56 98 GLY A O 1
ATOM 760 N N . ASN A 1 99 ? -7.461 -0.403 -12.022 1.00 84.44 99 ASN A N 1
ATOM 761 C CA . ASN A 1 99 ? -6.555 0.381 -12.854 1.00 84.44 99 ASN A CA 1
ATOM 762 C C . ASN A 1 99 ? -5.656 1.240 -11.963 1.00 84.44 99 ASN A C 1
ATOM 764 O O . ASN A 1 99 ? -6.108 2.227 -11.393 1.00 84.44 99 ASN A O 1
ATOM 768 N N . TYR A 1 100 ? -4.376 0.890 -11.847 1.00 87.75 100 TYR A N 1
ATOM 769 C CA . TYR A 1 100 ? -3.450 1.600 -10.957 1.00 87.75 100 TYR A CA 1
ATOM 770 C C . TYR A 1 100 ? -2.839 2.870 -11.553 1.00 87.75 100 TYR A C 1
ATOM 772 O O . TYR A 1 100 ? -2.186 3.614 -10.824 1.00 87.75 100 TYR A O 1
ATOM 780 N N . SER A 1 101 ? -3.077 3.147 -12.838 1.00 84.50 101 SER A N 1
ATOM 781 C CA . SER A 1 101 ? -2.658 4.389 -13.499 1.00 84.50 101 SER A CA 1
ATOM 782 C C . SER A 1 101 ? -3.590 5.565 -13.197 1.00 84.50 101 SER A C 1
ATOM 784 O O . SER A 1 101 ? -3.330 6.690 -13.621 1.00 84.50 101 SER A O 1
ATOM 786 N N . GLU A 1 102 ? -4.672 5.326 -12.456 1.00 83.94 102 GLU A N 1
ATOM 787 C CA . GLU A 1 102 ? -5.613 6.343 -12.004 1.00 83.94 102 GLU A CA 1
ATOM 788 C C . GLU A 1 102 ? -5.710 6.354 -10.474 1.00 83.94 102 GLU A C 1
ATOM 790 O O . GLU A 1 102 ? -5.451 5.361 -9.782 1.00 83.94 102 GLU A O 1
ATOM 795 N N . LEU A 1 103 ? -6.070 7.519 -9.930 1.00 82.19 103 LEU A N 1
ATOM 796 C CA . LEU A 1 103 ? -6.332 7.657 -8.504 1.00 82.19 103 LEU A CA 1
ATOM 797 C C . LEU A 1 103 ? -7.721 7.085 -8.199 1.00 82.19 103 LEU A C 1
ATOM 799 O O . LEU A 1 103 ? -8.728 7.772 -8.348 1.00 82.19 103 LEU A O 1
ATOM 803 N N . GLU A 1 104 ? -7.752 5.835 -7.751 1.00 83.00 104 GLU A N 1
ATOM 804 C CA . GLU A 1 104 ? -8.968 5.133 -7.337 1.00 83.00 104 GLU A CA 1
ATOM 805 C C . GLU A 1 104 ? -8.892 4.770 -5.852 1.00 83.00 104 GLU A C 1
ATOM 807 O O . GLU A 1 104 ? -7.811 4.489 -5.323 1.00 83.00 104 GLU A O 1
ATOM 812 N N . TYR A 1 105 ? -10.049 4.749 -5.188 1.00 85.44 105 TYR A N 1
ATOM 813 C CA . TYR A 1 105 ? -10.185 4.179 -3.850 1.00 85.44 105 TYR A CA 1
ATOM 814 C C . TYR A 1 105 ? -10.305 2.664 -3.970 1.00 85.44 105 TYR A C 1
ATOM 816 O O . TYR A 1 105 ? -11.283 2.159 -4.518 1.00 85.44 105 TYR A O 1
ATOM 824 N N . ARG A 1 106 ? -9.319 1.935 -3.449 1.00 86.81 106 ARG A N 1
ATOM 825 C CA . ARG A 1 106 ? -9.280 0.471 -3.506 1.00 86.81 106 ARG A CA 1
ATOM 826 C C . ARG A 1 106 ? -9.444 -0.092 -2.112 1.00 86.81 106 ARG A C 1
ATOM 828 O O . ARG A 1 106 ? -8.549 0.049 -1.281 1.00 86.81 106 ARG A O 1
ATOM 835 N N . TYR A 1 107 ? -10.591 -0.717 -1.877 1.00 87.44 107 TYR A N 1
ATOM 836 C CA . TYR A 1 107 ? -10.880 -1.417 -0.636 1.00 87.44 107 TYR A CA 1
ATOM 837 C C . TYR A 1 107 ? -10.372 -2.857 -0.694 1.00 87.44 107 TYR A C 1
ATOM 839 O O . TYR A 1 107 ? -10.624 -3.585 -1.655 1.00 87.44 107 TYR A O 1
ATOM 847 N N . MET A 1 108 ? -9.690 -3.277 0.364 1.00 85.12 108 MET A N 1
ATOM 848 C CA . MET A 1 108 ? -9.275 -4.653 0.585 1.00 85.12 108 MET A CA 1
ATOM 849 C C . MET A 1 108 ? -9.800 -5.125 1.941 1.00 85.12 108 MET A C 1
ATOM 851 O O . MET A 1 108 ? -9.398 -4.585 2.981 1.00 85.12 108 MET A O 1
ATOM 855 N N . PRO A 1 109 ? -10.670 -6.149 1.957 1.00 77.00 109 PRO A N 1
ATOM 856 C CA . PRO A 1 109 ? -11.135 -6.730 3.202 1.00 77.00 109 PRO A CA 1
ATOM 857 C C . PRO A 1 109 ? -9.987 -7.465 3.893 1.00 77.00 109 PRO A C 1
ATOM 859 O O . PRO A 1 109 ? -9.243 -8.227 3.272 1.00 77.00 109 PRO A O 1
ATOM 862 N N . THR A 1 110 ? -9.876 -7.277 5.200 1.00 70.75 110 THR A N 1
ATOM 863 C CA . THR A 1 110 ? -8.823 -7.864 6.029 1.00 70.75 110 THR A CA 1
ATOM 864 C C . THR A 1 110 ? -9.280 -9.214 6.580 1.00 70.75 110 THR A C 1
ATOM 866 O O . THR A 1 110 ? -9.704 -9.354 7.724 1.00 70.75 110 THR A O 1
ATOM 869 N N . ASN A 1 111 ? -9.224 -10.247 5.739 1.00 59.88 111 ASN A N 1
ATOM 870 C CA . ASN A 1 111 ? -9.630 -11.602 6.117 1.00 59.88 111 ASN A CA 1
ATOM 871 C C . ASN A 1 111 ? -8.413 -12.431 6.584 1.00 59.88 111 ASN A C 1
ATOM 873 O O . ASN A 1 111 ? -7.723 -13.013 5.751 1.00 59.88 111 ASN A O 1
ATOM 877 N N . GLY A 1 112 ? -8.166 -12.545 7.898 1.00 57.84 112 GLY A N 1
ATOM 878 C CA . GLY A 1 112 ? -7.140 -13.448 8.462 1.00 57.84 112 GLY A CA 1
ATOM 879 C C . GLY A 1 112 ? -6.295 -12.857 9.601 1.00 57.84 112 GLY A C 1
ATOM 880 O O . GLY A 1 112 ? -6.658 -11.837 10.180 1.00 57.84 112 GLY A O 1
ATOM 881 N N . ASP A 1 113 ? -5.156 -13.498 9.911 1.00 58.66 113 ASP A N 1
ATOM 882 C CA . ASP A 1 113 ? -4.160 -13.096 10.935 1.00 58.66 113 ASP A CA 1
ATOM 883 C C . ASP A 1 113 ? -3.327 -11.867 10.493 1.00 58.66 113 ASP A C 1
ATOM 885 O O . ASP A 1 113 ? -2.098 -11.877 10.490 1.00 58.66 113 ASP A O 1
ATOM 889 N N . TRP A 1 114 ? -3.997 -10.826 10.005 1.00 64.44 114 TRP A N 1
ATOM 890 C CA . TRP A 1 114 ? -3.425 -9.860 9.062 1.00 64.44 114 TRP A CA 1
ATOM 891 C C . TRP A 1 114 ? -2.743 -8.633 9.668 1.00 64.44 114 TRP A C 1
ATOM 893 O O . TRP A 1 114 ? -2.197 -7.819 8.931 1.00 64.44 114 TRP A O 1
ATOM 903 N N . PHE A 1 115 ? -2.709 -8.494 10.992 1.00 69.12 115 PHE A N 1
ATOM 904 C CA . PHE A 1 115 ? -2.036 -7.366 11.637 1.00 69.12 115 PHE A CA 1
ATOM 905 C C . PHE A 1 115 ? -1.409 -7.802 12.965 1.00 69.12 115 PHE A C 1
ATOM 907 O O . PHE A 1 115 ? -2.060 -8.450 13.784 1.00 69.12 115 PHE A O 1
ATOM 914 N N . ASN A 1 116 ? -0.164 -7.383 13.214 1.00 72.00 116 ASN A N 1
ATOM 915 C CA . ASN A 1 116 ? 0.449 -7.402 14.549 1.00 72.00 116 ASN A CA 1
ATOM 916 C C . ASN A 1 116 ? 0.772 -5.960 14.982 1.00 72.00 116 ASN A C 1
ATOM 918 O O . ASN A 1 116 ? 1.950 -5.585 15.096 1.00 72.00 116 ASN A O 1
ATOM 922 N N . PRO A 1 117 ? -0.269 -5.125 15.158 1.00 77.56 117 PRO A N 1
ATOM 923 C CA . PRO A 1 117 ? -0.098 -3.711 15.420 1.00 77.56 117 PRO A CA 1
ATOM 924 C C . PRO A 1 117 ? 0.600 -3.507 16.763 1.00 77.56 117 PRO A C 1
ATOM 926 O O . PRO A 1 117 ? 0.311 -4.179 17.754 1.00 77.56 117 PRO A O 1
ATOM 929 N N . GLN A 1 118 ? 1.541 -2.572 16.786 1.00 79.12 118 GLN A N 1
ATOM 930 C CA . GLN A 1 118 ? 2.279 -2.194 17.981 1.00 79.12 118 GLN A CA 1
ATOM 931 C C . GLN A 1 118 ? 1.543 -1.061 18.684 1.00 79.12 118 GLN A C 1
ATOM 933 O O . GLN A 1 118 ? 1.153 -0.081 18.043 1.00 79.12 118 GLN A O 1
ATOM 938 N N . SER A 1 119 ? 1.364 -1.177 19.999 1.00 79.31 119 SER A N 1
ATOM 939 C CA . SER A 1 119 ? 0.818 -0.075 20.785 1.00 79.31 119 SER A CA 1
ATOM 940 C C . SER A 1 119 ? 1.871 1.006 20.950 1.00 79.31 119 SER A C 1
ATOM 942 O O . SER A 1 119 ? 3.076 0.742 21.020 1.00 79.31 119 SER A O 1
ATOM 944 N N . TYR A 1 120 ? 1.409 2.245 21.017 1.00 75.50 120 TYR A N 1
ATOM 945 C CA . TYR A 1 120 ? 2.228 3.358 21.447 1.00 75.50 120 TYR A CA 1
ATOM 946 C C . TYR A 1 120 ? 1.459 4.208 22.445 1.00 75.50 120 TYR A C 1
ATOM 948 O O . TYR A 1 120 ? 0.252 4.423 22.326 1.00 75.50 120 TYR A O 1
ATOM 956 N N . ASP A 1 121 ? 2.209 4.699 23.421 1.00 71.44 121 ASP A N 1
ATOM 957 C CA . ASP A 1 121 ? 1.738 5.628 24.431 1.00 71.44 121 ASP A CA 1
ATOM 958 C C . ASP A 1 121 ? 2.516 6.933 24.238 1.00 71.44 121 ASP A C 1
ATOM 960 O O . ASP A 1 121 ? 3.717 7.018 24.523 1.00 71.44 121 ASP A O 1
ATOM 964 N N . ASP A 1 122 ? 1.850 7.937 23.672 1.00 67.25 122 ASP A N 1
ATOM 965 C CA . ASP A 1 122 ? 2.368 9.298 23.621 1.00 67.25 122 ASP A CA 1
ATOM 966 C C . ASP A 1 122 ? 1.967 10.021 24.911 1.00 67.25 122 ASP A C 1
ATOM 968 O O . ASP A 1 122 ? 1.022 10.817 24.964 1.00 67.25 122 ASP A O 1
ATOM 972 N N . VAL A 1 123 ? 2.731 9.728 25.966 1.00 58.81 123 VAL A N 1
ATOM 973 C CA . VAL A 1 123 ? 2.540 10.243 27.331 1.00 58.81 123 VAL A CA 1
ATOM 974 C C . VAL A 1 123 ? 2.513 11.780 27.377 1.00 58.81 123 VAL A C 1
ATOM 976 O O . VAL A 1 123 ? 1.935 12.360 28.296 1.00 58.81 123 VAL A O 1
ATOM 979 N N . GLN A 1 124 ? 3.139 12.467 26.413 1.00 57.44 124 GLN A N 1
ATOM 980 C CA . GLN A 1 124 ? 3.185 13.933 26.386 1.00 57.44 124 GLN A CA 1
ATOM 981 C C . GLN A 1 124 ? 1.920 14.557 25.796 1.00 57.44 124 GLN A C 1
ATOM 983 O O . GLN A 1 124 ? 1.510 15.627 26.246 1.00 57.44 124 GLN A O 1
ATOM 988 N N . GLU A 1 125 ? 1.292 13.894 24.827 1.00 61.56 125 GLU A N 1
ATOM 989 C CA . GLU A 1 125 ? 0.062 14.376 24.194 1.00 61.56 125 GLU A CA 1
ATOM 990 C C . GLU A 1 125 ? -1.206 13.690 24.727 1.00 61.56 125 GLU A C 1
ATOM 992 O O . GLU A 1 125 ? -2.315 14.063 24.344 1.00 61.56 125 GLU A O 1
ATOM 997 N N . GLY A 1 126 ? -1.062 12.716 25.635 1.00 60.00 126 GLY A N 1
ATOM 998 C CA . GLY A 1 126 ? -2.183 11.951 26.185 1.00 60.00 126 GLY A CA 1
ATOM 999 C C . GLY A 1 126 ? -2.908 11.139 25.112 1.00 60.00 126 GLY A C 1
ATOM 1000 O O . GLY A 1 126 ? -4.123 10.955 25.195 1.00 60.00 126 GLY A O 1
ATOM 1001 N N . ARG A 1 127 ? -2.177 10.724 24.071 1.00 61.66 127 ARG A N 1
ATOM 1002 C CA . ARG A 1 127 ? -2.707 9.940 22.957 1.00 61.66 127 ARG A CA 1
ATOM 1003 C C . ARG A 1 127 ? -2.171 8.526 23.057 1.00 61.66 127 ARG A C 1
ATOM 1005 O O . ARG A 1 127 ? -0.968 8.311 22.930 1.00 61.66 127 ARG A O 1
ATOM 1012 N N . ASN A 1 128 ? -3.088 7.582 23.178 1.00 69.88 128 ASN A N 1
ATOM 1013 C CA . ASN A 1 128 ? -2.779 6.182 22.977 1.00 69.88 128 ASN A CA 1
ATOM 1014 C C . ASN A 1 128 ? -3.309 5.752 21.621 1.00 69.88 128 ASN A C 1
ATOM 1016 O O . ASN A 1 128 ? -4.380 6.188 21.183 1.00 69.88 128 ASN A O 1
ATOM 1020 N N . GLY A 1 129 ? -2.562 4.886 20.962 1.00 76.19 129 GLY A N 1
ATOM 1021 C CA . GLY A 1 129 ? -2.987 4.312 19.708 1.00 76.19 129 GLY A CA 1
ATOM 1022 C C . GLY A 1 129 ? -2.166 3.094 19.364 1.00 76.19 129 GLY A C 1
ATOM 1023 O O . GLY A 1 129 ? -1.312 2.629 20.120 1.00 76.19 129 GLY A O 1
ATOM 1024 N N . CYS A 1 130 ? -2.433 2.590 18.178 1.00 80.69 130 CYS A N 1
ATOM 1025 C CA . CYS A 1 130 ? -1.746 1.448 17.627 1.00 80.69 130 CYS A CA 1
ATOM 1026 C C . CYS A 1 130 ? -1.241 1.814 16.243 1.00 80.69 130 CYS A C 1
ATOM 1028 O O . CYS A 1 130 ? -1.863 2.614 15.546 1.00 80.69 130 CYS A O 1
ATOM 1030 N N . TYR A 1 131 ? -0.110 1.259 15.839 1.00 84.38 131 TYR A N 1
ATOM 1031 C CA . TYR A 1 131 ? 0.392 1.445 14.489 1.00 84.38 131 TYR A CA 1
ATOM 1032 C C . TYR A 1 131 ? 0.984 0.159 13.930 1.00 84.38 131 TYR A C 1
ATOM 1034 O O . TYR A 1 131 ? 1.425 -0.721 14.668 1.00 84.38 131 TYR A O 1
ATOM 1042 N N . GLN A 1 132 ? 1.021 0.066 12.609 1.00 85.56 132 GLN A N 1
ATOM 1043 C CA . GLN A 1 132 ? 1.752 -0.965 11.893 1.00 85.56 132 GLN A CA 1
ATOM 1044 C C . GLN A 1 132 ? 2.473 -0.330 10.714 1.00 85.56 132 GLN A C 1
ATOM 1046 O O . GLN A 1 132 ? 1.917 0.511 10.006 1.00 85.56 132 GLN A O 1
ATOM 1051 N N . PHE A 1 133 ? 3.721 -0.738 10.524 1.00 90.00 133 PHE A N 1
ATOM 1052 C CA . PHE A 1 133 ? 4.441 -0.445 9.300 1.00 90.00 133 PHE A CA 1
ATOM 1053 C C . PHE A 1 133 ? 3.995 -1.406 8.210 1.00 90.00 133 PHE A C 1
ATOM 1055 O O . PHE A 1 133 ? 3.838 -2.602 8.450 1.00 90.00 133 PHE A O 1
ATOM 1062 N N . VAL A 1 134 ? 3.799 -0.857 7.024 1.00 91.44 134 VAL A N 1
ATOM 1063 C CA . VAL A 1 134 ? 3.492 -1.607 5.812 1.00 91.44 134 VAL A CA 1
ATOM 1064 C C . VAL A 1 134 ? 4.328 -1.041 4.678 1.00 91.44 134 VAL A C 1
ATOM 1066 O O . VAL A 1 134 ? 4.695 0.134 4.693 1.00 91.44 134 VAL A O 1
ATOM 1069 N N . ASN A 1 135 ? 4.596 -1.853 3.676 1.00 94.81 135 ASN A N 1
ATOM 1070 C CA . ASN A 1 135 ? 5.231 -1.436 2.443 1.00 94.81 135 ASN A CA 1
ATOM 1071 C C . ASN A 1 135 ? 4.189 -1.462 1.333 1.00 94.81 135 ASN A C 1
ATOM 1073 O O . ASN A 1 135 ? 3.552 -2.485 1.109 1.00 94.81 135 ASN A O 1
ATOM 1077 N N . VAL A 1 136 ? 4.022 -0.358 0.613 1.00 95.38 136 VAL A N 1
ATOM 1078 C CA . VAL A 1 136 ? 3.330 -0.384 -0.678 1.00 95.38 136 VAL A CA 1
ATOM 1079 C C . VAL A 1 136 ? 4.386 -0.647 -1.741 1.00 95.38 136 VAL A C 1
ATOM 1081 O O . VAL A 1 136 ? 5.351 0.111 -1.838 1.00 95.38 136 VAL A O 1
ATOM 1084 N N . ILE A 1 137 ? 4.236 -1.726 -2.501 1.00 97.06 137 ILE A N 1
ATOM 1085 C CA . ILE A 1 137 ? 5.249 -2.213 -3.439 1.00 97.06 137 ILE A CA 1
ATOM 1086 C C . ILE A 1 137 ? 4.675 -2.229 -4.850 1.00 97.06 137 ILE A C 1
ATOM 1088 O O . ILE A 1 137 ? 3.558 -2.698 -5.061 1.00 97.06 137 ILE A O 1
ATOM 1092 N N . ALA A 1 138 ? 5.464 -1.742 -5.804 1.00 96.94 138 ALA A N 1
ATOM 1093 C CA . ALA A 1 138 ? 5.216 -1.848 -7.236 1.00 96.94 138 ALA A CA 1
ATOM 1094 C C . ALA A 1 138 ? 6.403 -2.523 -7.926 1.00 96.94 138 ALA A C 1
ATOM 1096 O O . ALA A 1 138 ? 7.544 -2.278 -7.530 1.00 96.94 138 ALA A O 1
ATOM 1097 N N . ILE A 1 139 ? 6.126 -3.342 -8.939 1.00 96.69 139 ILE A N 1
ATOM 1098 C CA . ILE A 1 139 ? 7.116 -4.074 -9.737 1.00 96.69 139 ILE A CA 1
ATOM 1099 C C . ILE A 1 139 ? 6.775 -3.883 -11.221 1.00 96.69 139 ILE A C 1
ATOM 1101 O O . ILE A 1 139 ? 5.606 -4.051 -11.585 1.00 96.69 139 ILE A O 1
ATOM 1105 N N . ASP A 1 140 ? 7.765 -3.534 -12.041 1.00 95.56 140 ASP A N 1
ATOM 1106 C CA . ASP A 1 140 ? 7.655 -3.441 -13.508 1.00 95.56 140 ASP A CA 1
ATOM 1107 C C . ASP A 1 140 ? 7.934 -4.773 -14.223 1.00 95.56 140 ASP A C 1
ATOM 1109 O O . ASP A 1 140 ? 8.305 -5.782 -13.608 1.00 95.56 140 ASP A O 1
ATOM 1113 N N . ASP A 1 141 ? 7.697 -4.795 -15.533 1.00 94.75 141 ASP A N 1
ATOM 1114 C CA . ASP A 1 141 ? 7.880 -5.951 -16.408 1.00 94.75 141 ASP A CA 1
ATOM 1115 C C . ASP A 1 141 ? 9.343 -6.371 -16.596 1.00 94.75 141 ASP A C 1
ATOM 1117 O O . ASP A 1 141 ? 9.604 -7.545 -16.890 1.00 94.75 141 ASP A O 1
ATOM 1121 N N . ASP A 1 142 ? 10.282 -5.473 -16.309 1.00 94.19 142 ASP A N 1
ATOM 1122 C CA . ASP A 1 142 ? 11.725 -5.717 -16.325 1.00 94.19 142 ASP A CA 1
ATOM 1123 C C . ASP A 1 142 ? 12.297 -6.076 -14.933 1.00 94.19 142 ASP A C 1
ATOM 1125 O O . ASP A 1 142 ? 13.496 -6.337 -14.769 1.00 94.19 142 ASP A O 1
ATOM 1129 N N . GLY A 1 143 ? 11.429 -6.185 -13.923 1.00 92.56 143 GLY A N 1
ATOM 1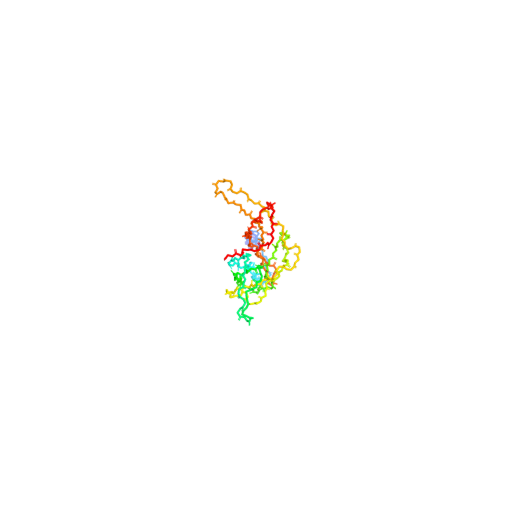130 C CA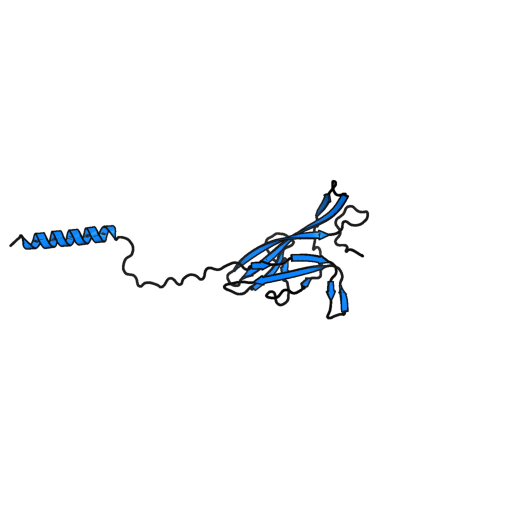 . GLY A 1 143 ? 11.725 -6.662 -12.577 1.00 92.56 143 GLY A CA 1
ATOM 1131 C C . GLY A 1 143 ? 12.328 -5.630 -11.622 1.00 92.56 143 GLY A C 1
ATOM 1132 O O . GLY A 1 143 ? 12.722 -6.018 -10.514 1.00 92.56 143 GLY A O 1
ATOM 1133 N N . ALA A 1 144 ? 12.407 -4.350 -11.995 1.00 94.62 144 ALA A N 1
ATOM 1134 C CA . ALA A 1 144 ? 12.691 -3.303 -11.027 1.00 94.62 144 ALA A CA 1
ATOM 1135 C C . ALA A 1 144 ? 11.452 -3.038 -10.157 1.00 94.62 144 ALA A C 1
ATOM 1137 O O . ALA A 1 144 ? 10.328 -3.475 -10.413 1.00 94.62 144 ALA A O 1
ATOM 1138 N N . SER A 1 145 ? 11.701 -2.458 -8.984 1.00 96.44 145 SER A N 1
ATOM 1139 C CA . SER A 1 145 ? 10.678 -2.349 -7.951 1.00 96.44 145 SER A CA 1
ATOM 1140 C C . SER A 1 145 ? 10.860 -1.103 -7.113 1.00 96.44 145 SER A C 1
ATOM 1142 O O . SER A 1 145 ? 11.986 -0.763 -6.736 1.00 96.44 145 SER A O 1
ATOM 1144 N N . THR A 1 146 ? 9.741 -0.508 -6.720 1.00 97.31 146 THR A N 1
ATOM 1145 C CA . THR A 1 146 ? 9.703 0.562 -5.727 1.00 97.31 146 THR A CA 1
ATOM 1146 C C . THR A 1 146 ? 8.984 0.088 -4.485 1.00 97.31 146 THR A C 1
ATOM 1148 O O . THR A 1 146 ? 7.891 -0.470 -4.548 1.00 97.31 146 THR A O 1
ATOM 1151 N N . ILE A 1 147 ? 9.598 0.371 -3.340 1.00 96.88 147 ILE A N 1
ATOM 1152 C CA . ILE A 1 147 ? 9.027 0.153 -2.017 1.00 96.88 147 ILE A CA 1
ATOM 1153 C C . ILE A 1 147 ? 8.734 1.527 -1.423 1.00 96.88 147 ILE A C 1
ATOM 1155 O O . ILE A 1 147 ? 9.636 2.354 -1.277 1.00 96.88 147 ILE A O 1
ATOM 1159 N N . ASN A 1 148 ? 7.476 1.763 -1.070 1.00 96.12 148 ASN A N 1
ATOM 1160 C CA . ASN A 1 148 ? 7.006 2.964 -0.397 1.00 96.12 148 ASN A CA 1
ATOM 1161 C C . ASN A 1 148 ? 6.545 2.596 1.026 1.00 96.12 148 ASN A C 1
ATOM 1163 O O . ASN A 1 148 ? 5.411 2.136 1.195 1.00 96.12 148 ASN A O 1
ATOM 1167 N N . PRO A 1 149 ? 7.410 2.755 2.046 1.00 95.25 149 PRO A N 1
ATOM 1168 C CA . PRO A 1 149 ? 7.064 2.457 3.429 1.00 95.25 149 PRO A CA 1
ATOM 1169 C C . PRO A 1 149 ? 6.012 3.429 3.956 1.00 95.25 149 PRO A C 1
ATOM 1171 O O . PRO A 1 149 ? 6.148 4.647 3.834 1.00 95.25 149 PRO A O 1
ATOM 1174 N N . GLN A 1 150 ? 4.985 2.894 4.603 1.00 93.12 150 GLN A N 1
ATOM 1175 C CA . GLN A 1 150 ? 3.890 3.654 5.189 1.00 93.12 150 GLN A CA 1
ATOM 1176 C C . GLN A 1 150 ? 3.593 3.183 6.609 1.00 93.12 150 GLN A C 1
ATOM 1178 O O . GLN A 1 150 ? 4.023 2.120 7.057 1.00 93.12 150 GLN A O 1
ATOM 1183 N N . THR A 1 151 ? 2.874 4.017 7.352 1.00 89.62 151 THR A N 1
ATOM 1184 C CA . THR A 1 151 ? 2.405 3.695 8.698 1.00 89.62 151 THR A CA 1
ATOM 1185 C C . THR A 1 151 ? 0.895 3.778 8.715 1.00 89.62 151 THR A C 1
ATOM 1187 O O . THR A 1 151 ? 0.326 4.821 8.404 1.00 89.62 151 THR A O 1
ATOM 1190 N N . ILE A 1 152 ? 0.262 2.684 9.112 1.00 86.50 152 ILE A N 1
ATOM 1191 C CA . ILE A 1 152 ? -1.173 2.614 9.344 1.00 86.50 152 ILE A CA 1
ATOM 1192 C C . ILE A 1 152 ? -1.403 2.784 10.837 1.00 86.50 152 ILE A C 1
ATOM 1194 O O . ILE A 1 152 ? -0.713 2.158 11.639 1.00 86.50 152 ILE A O 1
ATOM 1198 N N . SER A 1 153 ? -2.359 3.628 11.213 1.00 80.94 153 SER A N 1
ATOM 1199 C CA . SER A 1 153 ? -2.744 3.834 12.608 1.00 80.94 153 SER A CA 1
ATOM 1200 C C . SER A 1 153 ? -4.099 3.199 12.904 1.00 80.94 153 SER A C 1
ATOM 1202 O O . SER A 1 153 ? -5.029 3.301 12.109 1.00 80.94 153 SER A O 1
ATOM 1204 N N . PHE A 1 154 ? -4.212 2.595 14.082 1.00 76.12 154 PHE A N 1
ATOM 1205 C CA . PHE A 1 154 ? -5.415 1.970 14.616 1.00 76.12 154 PHE A CA 1
ATOM 1206 C C . PHE A 1 154 ? -5.759 2.597 15.965 1.00 76.12 154 PHE A C 1
ATOM 1208 O O . PHE A 1 154 ? -4.910 3.195 16.639 1.00 76.12 154 PHE A O 1
ATOM 1215 N N . LYS A 1 155 ? -7.011 2.428 16.383 1.00 68.38 155 LYS A N 1
ATOM 1216 C CA . LYS A 1 155 ? -7.407 2.747 17.750 1.00 68.38 155 LYS A CA 1
ATOM 1217 C C . LYS A 1 155 ? -6.900 1.669 18.702 1.00 68.38 155 LYS A C 1
ATOM 1219 O O . LYS A 1 155 ? -6.887 0.489 18.371 1.00 68.38 155 LYS A O 1
ATOM 1224 N N . GLU A 1 156 ? -6.503 2.086 19.896 1.00 63.94 156 GLU A N 1
ATOM 1225 C CA . GLU A 1 156 ? -6.338 1.153 21.005 1.00 63.94 156 GLU A CA 1
ATOM 1226 C C . GLU A 1 156 ? -7.731 0.719 21.491 1.00 63.94 156 GLU A C 1
ATOM 1228 O O . GLU A 1 156 ? -8.641 1.551 21.575 1.00 63.94 156 GLU A O 1
ATOM 1233 N N . GLY A 1 157 ? -7.913 -0.572 21.786 1.00 61.62 157 GLY A N 1
ATOM 1234 C CA . GLY A 1 157 ? -9.176 -1.081 22.314 1.00 61.62 157 GLY A CA 1
ATOM 1235 C C . GLY A 1 157 ? -9.519 -0.411 23.645 1.00 61.62 157 GLY A C 1
ATOM 1236 O O . GLY A 1 157 ? -8.693 -0.364 24.565 1.00 61.62 157 GLY A O 1
ATOM 1237 N N . GLU A 1 158 ? -10.745 0.105 23.766 1.00 46.12 158 GLU A N 1
ATOM 1238 C CA . GLU A 1 158 ? -11.218 0.691 25.016 1.00 46.12 158 GLU A CA 1
ATOM 1239 C C . GLU A 1 158 ? -11.192 -0.399 26.103 1.00 46.12 158 GLU A C 1
ATOM 1241 O O . GLU A 1 158 ? -11.979 -1.344 26.074 1.00 46.12 158 GLU A O 1
ATOM 1246 N N . ASN A 1 159 ? -10.302 -0.241 27.091 1.00 39.12 159 ASN A N 1
ATOM 1247 C CA . ASN A 1 159 ? -10.163 -1.034 28.327 1.00 39.12 159 ASN A CA 1
ATOM 1248 C C . ASN A 1 159 ? -9.165 -2.208 28.353 1.00 39.12 159 ASN A C 1
ATOM 1250 O O . ASN A 1 159 ? -9.035 -2.822 29.415 1.00 39.12 159 ASN A O 1
ATOM 1254 N N . THR A 1 160 ? -8.423 -2.519 27.284 1.00 45.19 160 THR A N 1
ATOM 1255 C CA . THR A 1 160 ? -7.488 -3.672 27.301 1.00 45.19 160 THR A CA 1
ATOM 1256 C C . THR A 1 160 ? -6.011 -3.325 27.131 1.00 45.19 160 THR A C 1
ATOM 1258 O O . THR A 1 160 ? -5.174 -4.185 27.406 1.00 45.19 160 THR A O 1
ATOM 1261 N N . GLY A 1 161 ? -5.661 -2.101 26.710 1.00 50.75 161 GLY A N 1
ATOM 1262 C CA . GLY A 1 161 ? -4.264 -1.734 26.415 1.00 50.75 161 GLY A CA 1
ATOM 1263 C C . GLY A 1 161 ? -3.634 -2.598 25.311 1.00 50.75 161 GLY A C 1
ATOM 1264 O O . GLY A 1 161 ? -2.414 -2.731 25.217 1.00 50.75 161 GLY A O 1
ATOM 1265 N N . SER A 1 162 ? -4.479 -3.290 24.543 1.00 60.12 162 SER A N 1
ATOM 1266 C CA . SER A 1 162 ? -4.089 -4.216 23.492 1.00 60.12 162 SER A CA 1
ATOM 1267 C C . SER A 1 162 ? -4.481 -3.618 22.157 1.00 60.12 162 SER A C 1
ATOM 1269 O O . SER A 1 162 ? -5.615 -3.155 22.000 1.00 60.12 162 SER A O 1
ATOM 1271 N N . CYS A 1 163 ? -3.586 -3.697 21.180 1.00 66.88 163 CYS A N 1
ATOM 1272 C CA . CYS A 1 163 ? -3.945 -3.352 19.819 1.00 66.88 163 CYS A CA 1
ATOM 1273 C C . CYS A 1 163 ? -4.877 -4.406 19.244 1.00 66.88 163 CYS A C 1
ATOM 1275 O O . CYS A 1 163 ? -4.495 -5.559 19.051 1.00 66.88 163 CYS A O 1
ATOM 1277 N N . THR A 1 164 ? -6.117 -3.996 19.017 1.00 61.03 164 THR A N 1
ATOM 1278 C CA . THR A 1 164 ? -7.145 -4.792 18.360 1.00 61.03 164 THR A CA 1
ATOM 1279 C C . THR A 1 164 ? -7.440 -4.155 17.010 1.00 61.03 164 THR A C 1
ATOM 1281 O O . THR A 1 164 ? -7.328 -2.944 16.839 1.00 61.03 164 THR A O 1
ATOM 1284 N N . THR A 1 165 ? -7.808 -4.967 16.025 1.00 56.56 165 THR A N 1
ATOM 1285 C CA . THR A 1 165 ? -8.206 -4.506 14.685 1.00 56.56 165 THR A CA 1
ATOM 1286 C C . THR A 1 165 ? -9.625 -3.916 14.659 1.00 56.56 165 THR A C 1
ATOM 1288 O O . THR A 1 165 ? -10.229 -3.792 13.592 1.00 56.56 165 THR A O 1
ATOM 1291 N N . GLU A 1 166 ? -10.177 -3.548 15.820 1.00 52.69 166 GLU A N 1
ATOM 1292 C CA . GLU A 1 166 ? -11.537 -3.030 15.945 1.00 52.69 166 GLU A CA 1
ATOM 1293 C C . GLU A 1 166 ? -11.611 -1.576 15.478 1.00 52.69 166 GLU A C 1
ATOM 1295 O O . GLU A 1 166 ? -10.730 -0.746 15.727 1.00 52.69 166 GLU A O 1
ATOM 1300 N N . SER A 1 167 ? -12.674 -1.272 14.747 1.00 44.53 167 SER A N 1
ATOM 1301 C CA . SER A 1 167 ? -12.822 0.001 14.079 1.00 44.53 167 SER A CA 1
ATOM 1302 C C . SER A 1 167 ? -13.459 1.094 14.930 1.00 44.53 167 SER A C 1
ATOM 1304 O O . SER A 1 167 ? -14.081 0.874 15.966 1.00 44.53 167 SER A O 1
ATOM 1306 N N . ARG A 1 168 ? -13.283 2.335 14.470 1.00 40.78 168 ARG A N 1
ATOM 1307 C CA . ARG A 1 168 ? -13.904 3.533 15.027 1.00 40.78 168 ARG A CA 1
ATOM 1308 C C . ARG A 1 168 ? -15.407 3.536 14.718 1.00 40.78 168 ARG A C 1
ATOM 1310 O O . ARG A 1 168 ? -15.790 3.985 13.649 1.00 40.78 168 ARG A O 1
ATOM 1317 N N . GLU A 1 169 ? -16.252 3.177 15.681 1.00 39.34 169 GLU A N 1
ATOM 1318 C CA . GLU A 1 169 ? -17.613 3.729 15.709 1.00 39.34 169 GLU A CA 1
ATOM 1319 C C . GLU A 1 169 ? -17.504 5.228 16.049 1.00 39.34 169 GLU A C 1
ATOM 1321 O O . GLU A 1 169 ? -16.940 5.610 17.082 1.00 39.34 169 GLU A O 1
ATOM 1326 N N . GLY A 1 170 ? -17.947 6.099 15.141 1.00 34.56 170 GLY A N 1
ATOM 1327 C CA . GLY A 1 170 ? -17.966 7.549 15.349 1.00 34.56 170 GLY A CA 1
ATOM 1328 C C . GLY A 1 170 ? -18.489 8.312 14.152 1.00 34.56 170 GLY A C 1
ATOM 1329 O O . GLY A 1 170 ? -17.741 8.361 13.155 1.00 34.56 170 GLY A O 1
#

Radius of gyration: 31.08 Å; chains: 1; bounding box: 96×28×82 Å